Protein AF-A0A5N7MQG1-F1 (afdb_monomer)

Structure (mmCIF, N/CA/C/O backbone):
data_AF-A0A5N7MQG1-F1
#
_entry.id   AF-A0A5N7MQG1-F1
#
loop_
_atom_site.group_PDB
_atom_site.id
_atom_site.type_symbol
_atom_site.label_atom_id
_atom_site.label_alt_id
_atom_site.label_comp_id
_atom_site.label_asym_id
_atom_site.label_entity_id
_atom_site.label_seq_id
_atom_site.pdbx_PDB_ins_code
_atom_site.Cartn_x
_atom_site.Cartn_y
_atom_site.Cartn_z
_atom_site.occupancy
_atom_site.B_iso_or_equiv
_atom_site.auth_seq_id
_atom_site.auth_comp_id
_atom_site.auth_asym_id
_atom_site.auth_atom_id
_atom_site.pdbx_PDB_model_num
A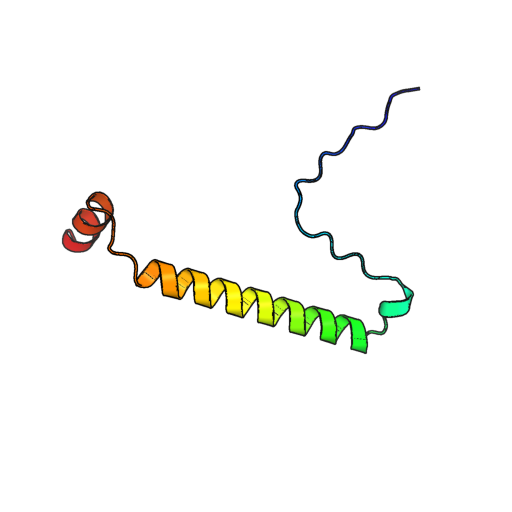TOM 1 N N . MET A 1 1 ? 36.035 23.157 1.883 1.00 38.66 1 MET A N 1
ATOM 2 C CA . MET A 1 1 ? 35.389 21.832 1.789 1.00 38.66 1 MET A CA 1
ATOM 3 C C . MET A 1 1 ? 34.414 21.738 2.947 1.00 38.66 1 MET A C 1
ATOM 5 O O . MET A 1 1 ? 34.864 21.659 4.079 1.00 38.66 1 MET A O 1
ATOM 9 N N . ALA A 1 2 ? 33.117 21.889 2.683 1.00 47.09 2 ALA A N 1
ATOM 10 C CA . ALA A 1 2 ? 32.070 21.702 3.686 1.00 47.09 2 ALA A CA 1
ATOM 11 C C . ALA A 1 2 ? 31.541 20.264 3.552 1.00 47.09 2 ALA A C 1
ATOM 13 O O . ALA A 1 2 ? 31.379 19.819 2.411 1.00 47.09 2 ALA A O 1
ATOM 14 N N . PRO A 1 3 ? 31.319 19.520 4.648 1.00 48.78 3 PRO A N 1
ATOM 15 C CA . PRO A 1 3 ? 30.695 18.209 4.559 1.00 48.78 3 PRO A CA 1
ATOM 16 C C . PRO A 1 3 ? 29.238 18.407 4.130 1.00 48.78 3 PRO A C 1
ATOM 18 O O . PRO A 1 3 ? 28.525 19.232 4.702 1.00 48.78 3 PRO A O 1
ATOM 21 N N . ALA A 1 4 ? 28.841 17.711 3.064 1.00 52.28 4 ALA A N 1
ATOM 22 C CA . ALA A 1 4 ? 27.470 17.700 2.580 1.00 52.28 4 ALA A CA 1
ATOM 23 C C . ALA A 1 4 ? 26.553 17.251 3.720 1.00 52.28 4 ALA A C 1
ATOM 25 O O . ALA A 1 4 ? 26.860 16.275 4.405 1.00 52.28 4 ALA A O 1
ATOM 26 N N . ALA A 1 5 ? 25.489 18.020 3.939 1.00 51.66 5 ALA A N 1
ATOM 27 C CA . ALA A 1 5 ? 24.466 17.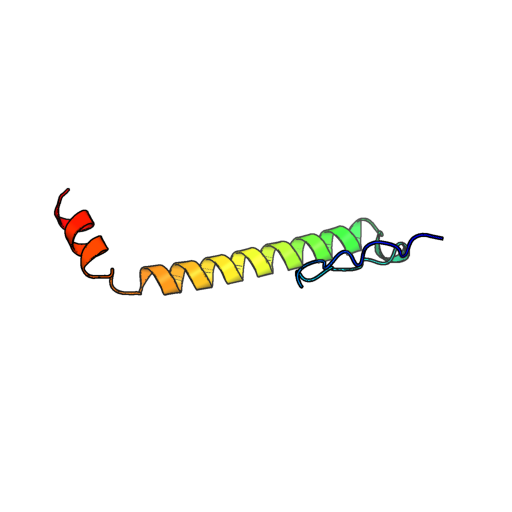725 4.920 1.00 51.66 5 ALA A CA 1
ATOM 28 C C . ALA A 1 5 ? 23.988 16.283 4.728 1.00 51.66 5 ALA A C 1
ATOM 30 O O . ALA A 1 5 ? 23.534 15.904 3.649 1.00 51.66 5 ALA A O 1
ATOM 31 N N . ASP A 1 6 ? 24.160 15.505 5.787 1.00 55.66 6 ASP A N 1
ATOM 32 C CA . ASP A 1 6 ? 23.511 14.227 6.011 1.00 55.66 6 ASP A CA 1
ATOM 33 C C . ASP A 1 6 ? 22.007 14.522 6.087 1.00 55.66 6 ASP A C 1
ATOM 35 O O . ASP A 1 6 ? 21.469 14.884 7.134 1.00 55.66 6 ASP A O 1
ATOM 39 N N . GLU A 1 7 ? 21.352 14.554 4.926 1.00 52.06 7 GLU A N 1
ATOM 40 C CA . GLU A 1 7 ? 19.902 14.636 4.843 1.00 52.06 7 GLU A CA 1
ATOM 41 C C . GLU A 1 7 ? 19.367 13.293 5.335 1.00 52.06 7 GLU A C 1
ATOM 43 O O . GLU A 1 7 ? 19.266 12.317 4.593 1.00 52.06 7 GLU A O 1
ATOM 48 N N . ASP A 1 8 ? 19.091 13.263 6.635 1.00 57.56 8 ASP A N 1
ATOM 49 C CA . ASP A 1 8 ? 18.383 12.228 7.375 1.00 57.56 8 ASP A CA 1
ATOM 50 C C . ASP A 1 8 ? 16.947 12.111 6.831 1.00 57.56 8 ASP A C 1
ATOM 52 O O . ASP A 1 8 ? 15.965 12.584 7.412 1.00 57.56 8 ASP A O 1
ATOM 56 N N . TRP A 1 9 ? 16.822 11.553 5.625 1.00 57.25 9 TRP A N 1
ATOM 57 C CA . TRP A 1 9 ? 15.543 11.205 5.031 1.00 57.25 9 TRP A CA 1
ATOM 58 C C . TRP A 1 9 ? 14.934 10.116 5.912 1.00 57.25 9 TRP A C 1
ATOM 60 O O . TRP A 1 9 ? 15.350 8.957 5.874 1.00 57.25 9 TRP A O 1
ATOM 70 N N . SER A 1 10 ? 13.948 10.506 6.725 1.00 56.94 10 SER A N 1
ATOM 71 C CA . SER A 1 10 ? 13.135 9.584 7.517 1.00 56.94 10 SER A CA 1
ATOM 72 C C . SER A 1 10 ? 12.728 8.411 6.633 1.00 56.94 10 SER A C 1
ATOM 74 O O . SER A 1 10 ? 12.289 8.649 5.510 1.00 56.94 10 SER A O 1
ATOM 76 N N . VAL A 1 11 ? 12.900 7.181 7.132 1.00 60.34 11 VAL A N 1
ATOM 77 C CA . VAL A 1 11 ? 12.705 5.888 6.443 1.00 60.34 11 VAL A CA 1
ATOM 78 C C . VAL A 1 11 ? 11.259 5.713 5.940 1.00 60.34 11 VAL A C 1
ATOM 80 O O . VAL A 1 11 ? 10.505 4.855 6.386 1.00 60.34 11 VAL A O 1
ATOM 83 N N . GLY A 1 12 ? 10.830 6.558 5.013 1.00 59.44 12 GLY A N 1
ATOM 84 C CA . GLY A 1 12 ? 9.742 6.308 4.095 1.00 59.44 12 GLY A CA 1
ATOM 85 C C . GLY A 1 12 ? 10.322 5.462 2.978 1.00 59.44 12 GLY A C 1
ATOM 86 O O . GLY A 1 12 ? 11.412 5.749 2.490 1.00 59.44 12 GLY A O 1
ATOM 87 N N . GLN A 1 13 ? 9.638 4.382 2.610 1.00 59.53 13 GLN A N 1
ATOM 88 C CA . GLN A 1 13 ? 10.062 3.514 1.515 1.00 59.53 13 GLN A CA 1
ATOM 89 C C . GLN A 1 13 ? 10.291 4.342 0.244 1.00 59.53 13 GLN A C 1
ATOM 91 O O . GLN A 1 13 ? 9.347 4.708 -0.454 1.00 59.53 13 GLN A O 1
ATOM 96 N N . ILE A 1 14 ? 11.556 4.629 -0.062 1.00 65.38 14 ILE A N 1
ATOM 97 C CA . ILE A 1 14 ? 11.948 5.201 -1.342 1.00 65.38 14 ILE A CA 1
ATOM 98 C C . ILE A 1 14 ? 11.868 4.058 -2.350 1.00 65.38 14 ILE A C 1
ATOM 100 O O . ILE A 1 14 ? 12.735 3.185 -2.402 1.00 65.38 14 ILE A O 1
ATOM 104 N N . VAL A 1 15 ? 10.797 4.040 -3.139 1.00 64.75 15 VAL A N 1
ATOM 105 C CA . VAL A 1 15 ? 10.669 3.114 -4.265 1.00 64.75 15 VAL A CA 1
ATOM 106 C C . VAL A 1 15 ? 11.514 3.668 -5.411 1.00 64.75 15 VAL A C 1
ATOM 108 O O . VAL A 1 15 ? 11.090 4.556 -6.149 1.00 64.75 15 VAL A O 1
ATOM 111 N N . VAL A 1 16 ? 12.748 3.178 -5.536 1.00 68.00 16 VAL A N 1
ATOM 112 C CA . VAL A 1 16 ? 13.633 3.524 -6.657 1.00 68.00 16 VAL A CA 1
ATOM 113 C C . VAL A 1 16 ? 13.154 2.782 -7.902 1.00 68.00 16 VAL A C 1
ATOM 115 O O . VAL A 1 16 ? 13.178 1.554 -7.937 1.00 68.00 16 VAL A O 1
ATOM 118 N N . VAL A 1 17 ? 12.742 3.521 -8.935 1.00 63.03 17 VAL A N 1
ATOM 119 C CA . VAL A 1 17 ? 12.300 2.945 -10.217 1.00 63.03 17 VAL A CA 1
ATOM 120 C C . VAL A 1 17 ? 13.369 3.173 -11.288 1.00 63.03 17 VAL A C 1
ATOM 122 O O . VAL A 1 17 ? 13.597 4.323 -11.682 1.00 63.03 17 VAL A O 1
ATOM 125 N N . PRO A 1 18 ? 14.042 2.107 -11.768 1.00 65.25 18 PRO A N 1
ATOM 126 C CA . PRO A 1 18 ? 15.024 2.192 -12.842 1.00 65.25 18 PRO A CA 1
ATOM 127 C C . PRO A 1 18 ? 14.449 2.853 -14.095 1.00 65.25 18 PRO A C 1
ATOM 129 O O . PRO A 1 18 ? 13.303 2.617 -14.470 1.00 65.25 18 PRO A O 1
ATOM 132 N N . HIS A 1 19 ? 15.264 3.637 -14.803 1.00 63.25 19 HIS A N 1
ATOM 133 C CA . HIS A 1 19 ? 14.815 4.330 -16.015 1.00 63.25 19 HIS A CA 1
ATOM 134 C C . HIS A 1 19 ? 14.333 3.360 -17.111 1.00 63.25 19 HIS A C 1
ATOM 136 O O . HIS A 1 19 ? 13.376 3.658 -17.813 1.00 63.25 19 HIS A O 1
ATOM 142 N N . ALA A 1 20 ? 14.924 2.163 -17.186 1.00 64.00 20 ALA A N 1
ATOM 143 C CA . ALA A 1 20 ? 14.510 1.086 -18.089 1.00 64.00 20 ALA A CA 1
ATOM 144 C C . ALA A 1 20 ? 13.142 0.461 -17.742 1.00 64.00 20 ALA A C 1
ATOM 146 O O . ALA A 1 20 ? 12.597 -0.288 -18.542 1.00 64.00 20 ALA A O 1
ATOM 147 N N . TRP A 1 21 ? 12.601 0.742 -16.552 1.00 61.22 21 TRP A N 1
ATOM 148 C CA . TRP A 1 21 ? 11.274 0.304 -16.101 1.00 61.22 21 TRP A CA 1
ATOM 149 C C . TRP A 1 21 ? 10.216 1.400 -16.240 1.00 61.22 21 TRP A C 1
ATOM 151 O O . TRP A 1 21 ? 9.052 1.169 -15.929 1.00 61.22 21 TRP A O 1
ATOM 161 N N . ARG A 1 22 ? 10.595 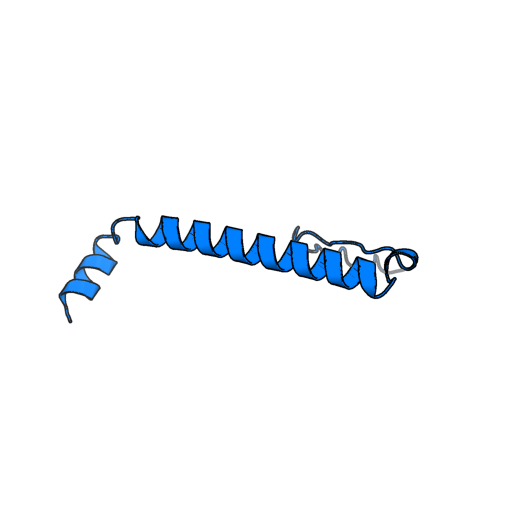2.576 -16.763 1.00 62.00 22 ARG A N 1
ATOM 162 C CA . ARG A 1 22 ? 9.656 3.600 -17.241 1.00 62.00 22 ARG A CA 1
ATOM 163 C C . ARG A 1 22 ? 9.077 3.259 -18.616 1.00 62.00 22 ARG A C 1
ATOM 165 O O . ARG A 1 22 ? 8.750 4.161 -19.381 1.00 62.00 22 ARG A O 1
ATOM 172 N N . ASP A 1 23 ? 8.969 1.976 -18.947 1.00 70.69 23 ASP A N 1
ATOM 173 C CA . ASP A 1 23 ? 7.959 1.593 -19.921 1.00 70.69 23 ASP A CA 1
ATOM 174 C C . ASP A 1 23 ? 6.617 2.030 -19.319 1.00 70.69 23 ASP A C 1
ATOM 176 O O . ASP A 1 23 ? 6.294 1.674 -18.181 1.00 70.69 23 ASP A O 1
ATOM 180 N N . ASP A 1 24 ? 5.886 2.883 -20.039 1.00 68.25 24 ASP A N 1
ATOM 181 C CA . ASP A 1 24 ? 4.646 3.498 -19.563 1.00 68.25 24 ASP A CA 1
ATOM 182 C C . ASP A 1 24 ? 3.630 2.453 -19.089 1.00 68.25 24 ASP A C 1
ATOM 184 O O . ASP A 1 24 ? 2.761 2.770 -18.279 1.00 68.25 24 ASP A O 1
ATOM 188 N N . SER A 1 25 ? 3.726 1.220 -19.591 1.00 75.94 25 SER A N 1
ATOM 189 C CA . SER A 1 25 ? 2.911 0.086 -19.160 1.00 75.94 25 SER A CA 1
ATOM 190 C C . SER A 1 25 ? 3.313 -0.424 -17.768 1.00 75.94 25 SER A C 1
ATOM 192 O O . SER A 1 25 ? 2.515 -0.345 -16.836 1.00 75.94 25 SER A O 1
ATOM 194 N N . LEU A 1 26 ? 4.572 -0.834 -17.586 1.00 76.00 26 LEU A N 1
ATOM 195 C CA . LEU A 1 26 ? 5.086 -1.363 -16.318 1.00 76.00 26 LEU A CA 1
ATOM 196 C C . LEU A 1 26 ? 5.003 -0.335 -15.180 1.00 76.00 26 LEU A C 1
ATOM 198 O O . LEU A 1 26 ? 4.662 -0.679 -14.049 1.00 76.00 26 LEU A O 1
ATOM 202 N N . TRP A 1 27 ? 5.282 0.939 -15.467 1.00 78.25 27 TRP A N 1
ATOM 203 C CA . TRP A 1 27 ? 5.160 2.004 -14.472 1.00 78.25 27 TRP A CA 1
ATOM 204 C C . TRP A 1 27 ? 3.709 2.199 -14.007 1.00 78.25 27 TRP A C 1
ATOM 206 O O . TRP A 1 27 ? 3.466 2.350 -12.808 1.00 78.25 27 TRP A O 1
ATOM 216 N N . LYS A 1 28 ? 2.736 2.141 -14.927 1.00 81.56 28 LYS A N 1
ATOM 217 C CA . LYS A 1 28 ? 1.306 2.210 -14.582 1.00 81.56 28 LYS A CA 1
ATOM 218 C C . LYS A 1 28 ? 0.863 1.008 -13.757 1.00 81.56 28 LYS A C 1
ATOM 220 O O . LYS A 1 28 ? 0.112 1.198 -12.803 1.00 81.56 28 LYS A O 1
ATOM 225 N N . ASP A 1 29 ? 1.356 -0.184 -14.076 1.00 84.56 29 ASP A N 1
ATOM 226 C CA . ASP A 1 29 ? 1.033 -1.405 -13.336 1.00 84.56 29 ASP A CA 1
ATOM 227 C C . ASP A 1 29 ? 1.563 -1.336 -11.897 1.00 84.56 29 ASP A C 1
ATOM 229 O O . ASP A 1 29 ? 0.801 -1.536 -10.949 1.00 84.56 29 ASP A O 1
ATOM 233 N N . ILE A 1 30 ? 2.829 -0.938 -11.714 1.00 82.94 30 ILE A N 1
ATOM 234 C CA . ILE A 1 30 ? 3.432 -0.733 -10.384 1.00 82.94 30 ILE A CA 1
ATOM 235 C C . ILE A 1 30 ? 2.669 0.341 -9.601 1.00 82.94 30 ILE A C 1
ATOM 237 O O . ILE A 1 30 ? 2.409 0.179 -8.404 1.00 82.94 30 ILE A O 1
ATOM 241 N N . GLN A 1 31 ? 2.290 1.441 -10.258 1.00 84.56 31 GLN A N 1
ATOM 242 C CA . GLN A 1 31 ? 1.527 2.512 -9.624 1.00 84.56 31 GLN A CA 1
ATOM 243 C C . GLN A 1 31 ? 0.135 2.026 -9.196 1.00 84.56 31 GLN A C 1
ATOM 245 O O . GLN A 1 31 ? -0.295 2.336 -8.083 1.00 84.56 31 GLN A O 1
ATOM 250 N N . SER A 1 32 ? -0.551 1.252 -10.042 1.00 87.81 32 SER A N 1
ATOM 251 C CA . SER A 1 32 ? -1.865 0.682 -9.735 1.00 87.81 32 SER A CA 1
ATOM 252 C C . SER A 1 32 ? -1.784 -0.296 -8.565 1.00 87.81 32 SER A C 1
ATOM 254 O O . SER A 1 32 ? -2.521 -0.141 -7.594 1.00 87.81 32 SER A O 1
ATOM 256 N N . GLU A 1 33 ? -0.840 -1.242 -8.599 1.00 88.44 33 GLU A N 1
ATOM 257 C CA . GLU A 1 33 ? -0.641 -2.219 -7.523 1.00 88.44 33 GLU A CA 1
ATOM 258 C C . GLU A 1 33 ? -0.321 -1.526 -6.191 1.00 88.44 33 GLU A C 1
ATOM 260 O O . GLU A 1 33 ? -0.889 -1.854 -5.146 1.00 88.44 33 GLU A O 1
ATOM 265 N N . THR A 1 34 ? 0.564 -0.527 -6.222 1.00 89.69 34 THR A N 1
ATOM 266 C CA . THR A 1 34 ? 0.932 0.243 -5.028 1.00 89.69 34 THR A CA 1
ATOM 267 C C . THR A 1 34 ? -0.274 0.995 -4.470 1.00 89.69 34 THR A C 1
ATOM 269 O O . THR A 1 34 ? -0.510 0.971 -3.260 1.00 89.69 34 THR A O 1
ATOM 272 N N . HIS A 1 35 ? -1.070 1.630 -5.332 1.00 89.44 35 HIS A N 1
ATOM 273 C CA . HIS A 1 35 ? -2.262 2.36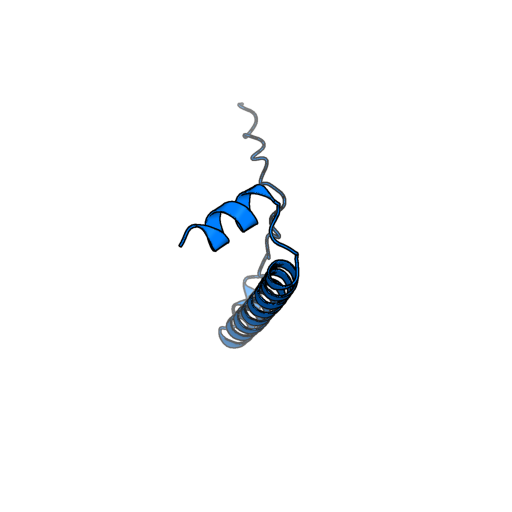0 -4.912 1.00 89.44 35 HIS A CA 1
ATOM 274 C C . HIS A 1 35 ? -3.309 1.428 -4.287 1.00 89.44 35 HIS A C 1
ATOM 276 O O . HIS A 1 35 ? -3.872 1.754 -3.239 1.00 89.44 35 HIS A O 1
ATOM 282 N N . ASP A 1 36 ? -3.542 0.257 -4.880 1.00 92.25 36 ASP A N 1
ATOM 283 C CA . ASP A 1 36 ? -4.485 -0.731 -4.354 1.00 92.25 36 ASP A CA 1
ATOM 284 C C . ASP A 1 36 ? -4.027 -1.293 -3.004 1.00 92.25 36 ASP A C 1
ATOM 286 O O . ASP A 1 36 ? -4.832 -1.401 -2.076 1.00 92.25 36 ASP A O 1
ATOM 290 N N . ARG A 1 37 ? -2.726 -1.557 -2.836 1.00 88.69 37 ARG A N 1
ATOM 291 C CA . ARG A 1 37 ? -2.147 -1.967 -1.546 1.00 88.69 37 ARG A CA 1
ATOM 292 C C . ARG A 1 37 ? -2.307 -0.903 -0.467 1.00 88.69 37 ARG A C 1
ATOM 294 O O . ARG A 1 37 ? -2.710 -1.221 0.651 1.00 88.69 37 ARG A O 1
ATOM 301 N N . VAL A 1 38 ? -2.022 0.359 -0.789 1.00 89.38 38 VAL A N 1
ATOM 302 C CA . VAL A 1 38 ? -2.207 1.477 0.148 1.00 89.38 38 VAL A CA 1
ATOM 303 C C . VAL A 1 38 ? -3.679 1.605 0.536 1.00 89.38 38 VAL A C 1
ATOM 305 O O . VAL A 1 38 ? -3.989 1.706 1.722 1.00 89.38 38 VAL A O 1
ATOM 308 N N . ARG A 1 39 ? -4.596 1.529 -0.436 1.00 90.50 39 ARG A N 1
ATOM 309 C CA . ARG A 1 39 ? -6.041 1.564 -0.183 1.00 90.50 39 ARG A CA 1
ATOM 310 C C . ARG A 1 39 ? -6.478 0.430 0.743 1.00 90.50 39 ARG A C 1
ATOM 312 O O . ARG A 1 39 ? -7.179 0.697 1.715 1.00 90.50 39 ARG A O 1
ATOM 319 N N . ALA A 1 40 ? -6.057 -0.803 0.465 1.00 92.31 40 ALA A N 1
ATOM 320 C CA . ALA A 1 40 ? -6.407 -1.969 1.271 1.00 92.31 40 ALA A CA 1
ATOM 321 C C . ALA A 1 40 ? -5.884 -1.846 2.710 1.00 92.31 40 ALA A C 1
ATOM 323 O O . ALA A 1 40 ? -6.627 -2.085 3.661 1.00 92.31 40 ALA A O 1
ATOM 324 N N . ASN A 1 41 ? -4.638 -1.395 2.883 1.00 90.69 41 ASN A N 1
ATOM 325 C CA . ASN A 1 41 ? -4.056 -1.174 4.206 1.00 90.69 41 ASN A CA 1
ATOM 326 C C . ASN A 1 41 ? -4.804 -0.090 4.984 1.00 90.69 41 ASN A C 1
ATOM 328 O O . ASN A 1 41 ? -5.123 -0.288 6.153 1.00 90.69 41 ASN A O 1
ATOM 332 N N . LEU A 1 42 ? -5.133 1.033 4.342 1.00 88.06 42 LEU A N 1
ATOM 333 C CA . LEU A 1 42 ? -5.912 2.093 4.980 1.00 88.06 42 LEU A CA 1
ATOM 334 C C . LEU A 1 42 ? -7.301 1.593 5.379 1.00 88.06 42 LEU A C 1
ATOM 336 O O . LEU A 1 42 ? -7.719 1.810 6.513 1.00 88.06 42 LEU A O 1
ATOM 340 N N . GLN A 1 43 ? -7.998 0.880 4.492 1.00 89.69 43 GLN A N 1
ATOM 341 C CA . GLN A 1 43 ? -9.300 0.290 4.804 1.00 89.69 43 GLN A CA 1
ATOM 342 C C . GLN A 1 43 ? -9.223 -0.672 5.993 1.00 89.69 43 GLN A C 1
ATOM 344 O O . GLN A 1 43 ? -10.075 -0.602 6.873 1.00 89.69 43 GLN A O 1
ATOM 349 N N . ALA A 1 44 ? -8.193 -1.519 6.061 1.00 89.12 44 ALA A N 1
ATOM 350 C CA . ALA A 1 44 ? -7.983 -2.423 7.187 1.00 89.12 44 ALA A CA 1
ATOM 351 C C . ALA A 1 44 ? -7.711 -1.668 8.500 1.00 89.12 44 ALA A C 1
ATOM 353 O O . ALA A 1 44 ? -8.295 -2.003 9.530 1.00 89.12 44 ALA A O 1
ATOM 354 N N . ILE A 1 45 ? -6.880 -0.620 8.462 1.00 85.25 45 ILE A N 1
ATOM 355 C CA . ILE A 1 45 ? -6.600 0.233 9.627 1.00 85.25 45 ILE A CA 1
ATOM 356 C C . ILE A 1 45 ? -7.885 0.904 10.115 1.00 85.25 45 ILE A C 1
ATOM 358 O O . ILE A 1 45 ? -8.209 0.818 11.297 1.00 85.25 45 ILE A O 1
ATOM 362 N N . TYR A 1 46 ? -8.648 1.533 9.218 1.00 83.62 46 TYR A N 1
ATOM 363 C CA . TYR A 1 46 ? -9.896 2.200 9.586 1.00 83.62 46 TYR A CA 1
ATOM 364 C C . TYR A 1 46 ? -10.959 1.218 10.076 1.00 83.62 46 TYR A C 1
ATOM 366 O O . TYR A 1 46 ? -11.632 1.510 11.060 1.00 83.62 46 TYR A O 1
ATOM 374 N N . ALA A 1 47 ? -11.089 0.045 9.453 1.00 84.19 47 ALA A N 1
ATOM 375 C CA . ALA A 1 47 ? -11.992 -0.999 9.927 1.00 84.19 47 ALA A CA 1
ATOM 376 C C . ALA A 1 47 ? -11.623 -1.454 11.348 1.00 84.19 47 ALA A C 1
ATOM 378 O O . ALA A 1 47 ? -12.507 -1.602 12.188 1.00 84.19 47 ALA A O 1
ATOM 379 N N . GLY A 1 48 ? -10.326 -1.606 11.636 1.00 82.94 48 GLY A N 1
ATOM 380 C CA . GLY A 1 48 ? -9.837 -1.909 12.980 1.00 82.94 48 GLY A CA 1
ATOM 381 C C . GLY A 1 48 ? -10.135 -0.792 13.982 1.00 82.94 48 GLY A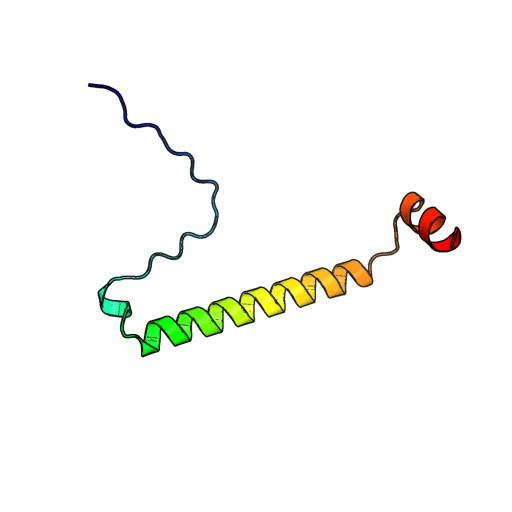 C 1
ATOM 382 O O . GLY A 1 48 ? -10.648 -1.065 15.062 1.00 82.94 48 GLY A O 1
ATOM 383 N N . LEU A 1 49 ? -9.880 0.468 13.617 1.00 78.44 49 LEU A N 1
ATOM 384 C CA . LEU A 1 49 ? -10.153 1.633 14.468 1.00 78.44 49 LEU A CA 1
ATOM 385 C C . LEU A 1 49 ? -11.645 1.797 14.779 1.00 78.44 49 LEU A C 1
ATOM 387 O O . LEU A 1 49 ? -11.995 2.111 15.911 1.00 78.44 49 LEU A O 1
ATOM 391 N N . LEU A 1 50 ? -12.530 1.550 13.810 1.00 73.44 50 LEU A N 1
ATOM 392 C CA . LEU A 1 50 ? -13.981 1.622 14.016 1.00 73.44 50 LEU A CA 1
ATOM 393 C C . LEU A 1 50 ? -14.504 0.540 14.971 1.00 73.44 50 LEU A C 1
ATOM 395 O O . LEU A 1 50 ? -15.550 0.725 15.585 1.00 73.44 50 LEU A O 1
ATOM 399 N N . GLN A 1 51 ? -13.794 -0.583 15.102 1.00 75.12 51 GLN A N 1
ATOM 400 C CA . GLN A 1 51 ? -14.128 -1.635 16.063 1.00 75.12 51 GLN A CA 1
ATOM 401 C C . GLN A 1 51 ? -13.561 -1.374 17.460 1.00 75.12 51 GLN A C 1
ATOM 403 O O . GLN A 1 51 ? -13.952 -2.053 18.412 1.00 75.12 51 GLN A O 1
ATOM 408 N N . GLN A 1 52 ? -12.645 -0.413 17.611 1.00 73.44 52 GLN A N 1
ATOM 409 C CA . GLN A 1 52 ? -12.126 -0.067 18.924 1.00 73.44 52 GLN A CA 1
ATOM 410 C C . GLN A 1 52 ? -13.177 0.730 19.703 1.00 73.44 52 GLN A C 1
ATOM 412 O O . GLN A 1 52 ? -13.731 1.700 19.180 1.00 73.44 52 GLN A O 1
ATOM 417 N N . PRO A 1 53 ? -13.463 0.351 20.961 1.00 71.62 53 PRO A N 1
ATOM 418 C CA . PRO A 1 53 ? -14.339 1.144 21.801 1.00 71.62 53 PRO A CA 1
ATOM 419 C C . PRO A 1 53 ? -13.739 2.541 21.951 1.00 71.62 53 PRO A C 1
ATOM 421 O O . PRO A 1 53 ? -12.547 2.695 22.232 1.00 71.62 53 PRO A O 1
ATOM 424 N N . LEU A 1 54 ? -14.575 3.560 21.755 1.00 69.12 54 LEU A N 1
ATOM 425 C CA . LEU A 1 54 ? -14.185 4.944 21.986 1.00 69.12 54 LEU A CA 1
ATOM 426 C C . LEU A 1 54 ? -13.637 5.065 23.412 1.00 69.12 54 LEU A C 1
ATOM 428 O O . LEU A 1 54 ? -14.243 4.577 24.369 1.00 69.12 54 LEU A O 1
ATOM 432 N N . SER A 1 55 ? -12.485 5.718 23.562 1.00 74.00 55 SER A N 1
ATOM 433 C CA . SER A 1 55 ? -11.959 6.038 24.888 1.00 74.00 55 SER A CA 1
ATOM 434 C C . SER A 1 55 ? -12.996 6.860 25.666 1.00 74.00 55 SER A C 1
ATOM 436 O O . SER A 1 55 ? -13.759 7.621 25.068 1.00 74.00 55 SER A O 1
ATOM 438 N N . SER A 1 56 ? -13.043 6.730 26.999 1.00 68.31 56 SER A N 1
ATOM 439 C CA . SER A 1 56 ? -14.058 7.401 27.833 1.00 68.31 56 SER A CA 1
ATOM 440 C C . SER A 1 56 ? -14.277 8.896 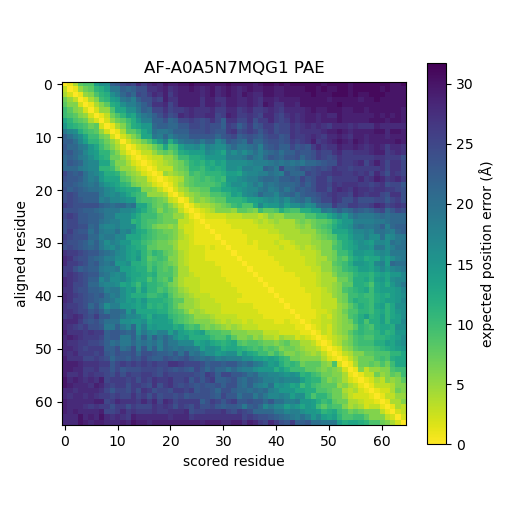27.516 1.00 68.31 56 SER A C 1
ATOM 442 O O . SER A 1 56 ? -15.432 9.320 27.504 1.00 68.31 56 SER A O 1
ATOM 444 N N . PRO A 1 57 ? -13.241 9.707 27.197 1.00 69.19 57 PRO A N 1
ATOM 445 C CA . PRO A 1 57 ? -13.443 11.096 26.778 1.00 69.19 57 PRO A CA 1
ATOM 446 C C . PRO A 1 57 ? -14.210 11.240 25.454 1.00 69.19 57 PRO A C 1
ATOM 448 O O . PRO A 1 57 ? -15.060 12.117 25.334 1.00 69.19 57 PRO A O 1
ATOM 451 N N . LEU A 1 58 ? -13.941 10.375 24.470 1.00 65.38 58 LEU A N 1
ATOM 452 C CA . LEU A 1 58 ? -14.605 10.387 23.162 1.00 65.38 58 LEU A CA 1
ATOM 453 C C . LEU A 1 58 ? -16.042 9.863 23.244 1.00 65.38 58 L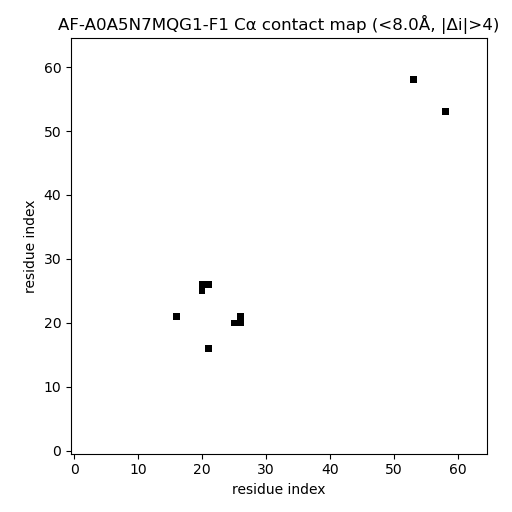EU A C 1
ATOM 455 O O . LEU A 1 58 ? -16.926 10.385 22.571 1.00 65.38 58 LEU A O 1
ATOM 459 N N . MET A 1 59 ? -16.293 8.877 24.107 1.00 69.00 59 MET A N 1
ATOM 460 C CA . MET A 1 59 ? -17.640 8.358 24.348 1.00 69.00 59 MET A CA 1
ATOM 461 C C . MET A 1 59 ? -18.549 9.412 24.999 1.00 69.00 59 MET A C 1
ATOM 463 O O . MET A 1 59 ? -19.697 9.570 24.591 1.00 69.00 59 MET A O 1
ATOM 467 N N . ASN A 1 60 ? -18.020 10.196 25.946 1.00 65.56 60 ASN A N 1
ATOM 468 C CA . ASN A 1 60 ? -18.760 11.302 26.561 1.00 65.56 60 ASN A CA 1
ATOM 469 C C . ASN A 1 60 ? -19.108 12.416 25.559 1.00 65.56 60 ASN A C 1
ATOM 471 O O . ASN A 1 60 ? -20.164 13.025 25.687 1.00 65.56 60 ASN A O 1
ATOM 475 N N . LEU A 1 61 ? -18.254 12.669 24.559 1.00 66.50 61 LEU A N 1
ATOM 476 C CA . LEU A 1 61 ? -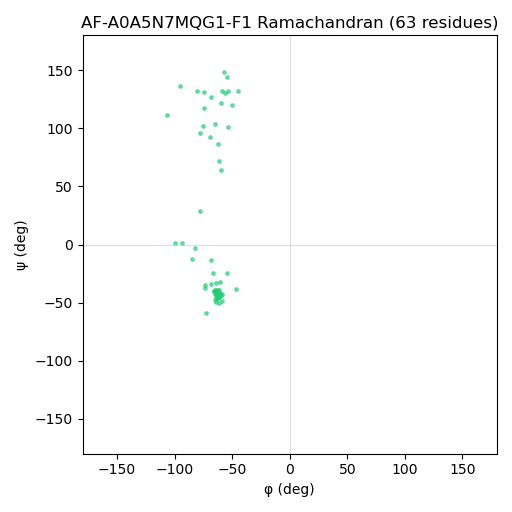18.535 13.635 23.488 1.00 66.50 61 LEU A CA 1
ATOM 477 C C . LEU A 1 61 ? -19.582 13.115 22.492 1.00 66.50 61 LEU A C 1
ATOM 479 O O . LEU A 1 61 ? -20.423 13.887 22.046 1.00 66.50 61 LEU A O 1
ATOM 483 N N . ALA A 1 62 ? -19.563 11.819 22.168 1.00 63.50 62 ALA A N 1
ATOM 484 C CA . ALA A 1 62 ? -20.541 11.207 21.267 1.00 63.50 62 ALA A CA 1
ATOM 485 C C . ALA A 1 62 ? -21.958 11.143 21.868 1.00 63.50 62 ALA A C 1
ATOM 487 O O . ALA A 1 62 ? -22.929 11.298 21.139 1.00 63.50 62 ALA A O 1
ATOM 488 N N . CYS A 1 63 ? -22.080 10.958 23.187 1.00 60.34 63 CYS A N 1
ATOM 489 C CA . CYS A 1 63 ? -23.366 10.974 23.898 1.00 60.34 63 CYS A CA 1
ATOM 490 C C . CYS A 1 63 ? -23.876 12.386 24.252 1.00 60.34 63 CYS A C 1
ATOM 492 O O . CYS A 1 63 ? -24.947 12.505 24.845 1.00 60.34 63 CYS A O 1
ATOM 494 N N . ALA A 1 64 ? -23.107 13.441 23.960 1.00 58.25 64 ALA A N 1
ATOM 495 C CA . ALA A 1 64 ? -23.477 14.832 24.240 1.00 58.25 64 ALA A CA 1
ATOM 496 C C . ALA A 1 64 ? -24.164 15.542 23.053 1.00 58.25 64 ALA A C 1
ATOM 498 O O . ALA A 1 64 ? -24.483 16.727 23.165 1.00 58.25 64 ALA A O 1
ATOM 499 N N . ILE A 1 65 ? -24.371 14.833 21.936 1.00 53.78 65 ILE A N 1
ATOM 500 C CA . ILE A 1 65 ? -25.128 15.262 20.747 1.00 53.78 65 ILE A CA 1
ATOM 501 C C . ILE A 1 65 ? -26.476 14.540 20.757 1.00 53.78 65 ILE A C 1
ATOM 503 O O . ILE A 1 65 ? -27.493 15.205 20.463 1.00 53.78 65 ILE A O 1
#

Organism: NCBI:txid2108360

Secondary structure (DSSP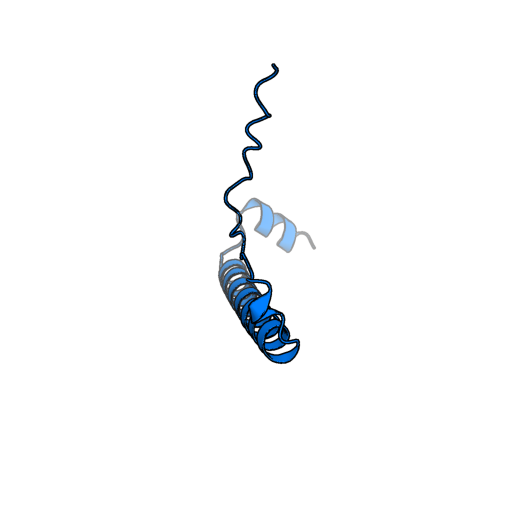, 8-state):
-PPPP-------------GGG--HHHHHHHHHHHHHHHHHHHHHHHHHHHHSPPPHHHHHHHTT-

Solvent-accessible surface area (backbone atoms only — not comparable to full-atom values): 4212 Å² total; per-residue (Å²): 139,78,83,77,79,82,76,82,69,72,94,62,89,78,81,83,74,57,78,87,50,62,44,73,62,58,43,49,50,53,52,48,53,50,51,52,50,51,51,52,52,50,52,52,51,52,56,53,56,72,69,47,79,64,54,72,73,55,43,56,57,64,73,70,114

Foldseek 3Di:
DDPPDPPPPPPDPPPDDDPVCPPVVSVVVVVVVVVVVVVVVVVVVVVVVVPDPDDPVVVVVVVVD

Sequence (65 aa):
MAPAADEDWSVGQIVVVPHAWRDDSLWKDIQSETHDRVRANLQAIYAGLLQQPLSSPLMNLACAI

pLDDT: mean 71.29, std 13.38, range [38.66, 92.31]

Radius of gyration: 21.15 Å; Cα contacts (8 Å, |Δi|>4): 5; chains: 1; bounding box: 60×24×48 Å

Mean predicted aligned error: 15.73 Å